Protein AF-A0A3M6T7M4-F1 (afdb_monomer_lite)

pLDDT: mean 85.92, std 9.35, range [51.44, 94.25]

Organism: Pocillopora damicornis (NCBI:txid46731)

Foldseek 3Di:
DEEEDAPPPCPVVCCVVPPVVCCVVPVCVVLVHAQEQPDQKPVSLFVNLLVVQVDPDPPGAREYEDEACQVVLVQQLVCCPPPDPTGDHLLNVVQQCVQDKDWDADDPRDIDTDRGSHHHYDYYHYCPCCVPPRVVSVVVVVSCSNVSDDYD

Secondary structure (DSSP, 8-state):
-EEE--TTSSHHHHHIIIIIHHIIIIIIHHHTS--EE---SHHHHHHHHHHHHTSS-TT---EEEESSHHHHHHHHHHHTT---TTSPPHHHHHHHHHT--EEEEETTTEEEEES----EEEEEE-HHHIIIIIHHHHHHT-SSHHHH--B-

Structure (mmCIF, N/CA/C/O backbone):
data_AF-A0A3M6T7M4-F1
#
_entry.id   AF-A0A3M6T7M4-F1
#
loop_
_atom_site.group_PDB
_atom_site.id
_atom_site.type_symbol
_atom_site.label_atom_id
_atom_site.label_alt_id
_atom_site.label_comp_id
_atom_site.label_asym_id
_atom_site.label_entity_id
_atom_site.label_seq_id
_atom_site.pdbx_PDB_ins_code
_atom_site.Cartn_x
_atom_site.Cartn_y
_atom_site.Cartn_z
_atom_site.occupancy
_atom_site.B_iso_or_equiv
_atom_site.auth_seq_id
_atom_site.auth_comp_id
_atom_site.auth_asym_id
_atom_site.auth_atom_id
_atom_site.pdbx_PDB_model_num
ATOM 1 N N . MET A 1 1 ? -1.029 -3.829 -5.817 1.00 84.50 1 MET A N 1
ATOM 2 C CA . MET A 1 1 ? -0.526 -3.822 -7.203 1.00 84.50 1 MET A CA 1
ATOM 3 C C . MET A 1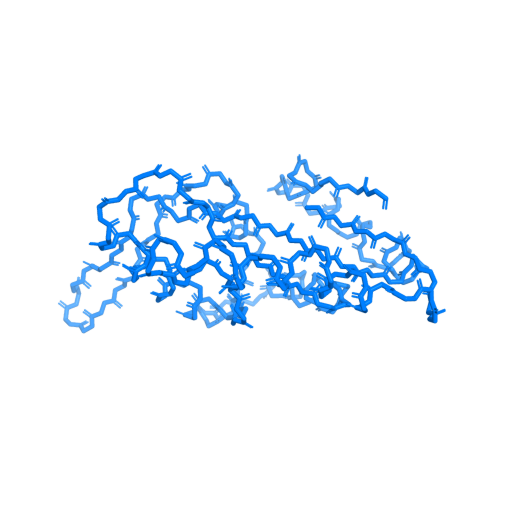 1 ? 0.782 -3.050 -7.260 1.00 84.50 1 MET A C 1
ATOM 5 O O . MET A 1 1 ? 0.854 -1.949 -6.722 1.00 84.50 1 MET A O 1
ATOM 9 N N . LEU A 1 2 ? 1.800 -3.628 -7.890 1.00 88.38 2 LEU A N 1
ATOM 10 C CA . LEU A 1 2 ? 3.108 -3.023 -8.100 1.00 88.38 2 LEU A CA 1
ATOM 11 C C . LEU A 1 2 ? 3.465 -3.112 -9.586 1.00 88.38 2 LEU A C 1
ATOM 13 O O . LEU A 1 2 ? 3.670 -4.209 -10.095 1.00 88.38 2 LEU A O 1
ATOM 17 N N . GLY A 1 3 ? 3.505 -1.968 -10.265 1.00 90.00 3 GLY A N 1
ATOM 18 C CA . GLY A 1 3 ? 3.874 -1.866 -11.675 1.00 90.00 3 GLY A CA 1
ATOM 19 C C . GLY A 1 3 ? 5.374 -1.653 -11.860 1.00 90.00 3 GLY A C 1
ATOM 20 O O . GLY A 1 3 ? 5.987 -0.820 -11.179 1.00 90.00 3 GLY A O 1
ATOM 21 N N . LEU A 1 4 ? 5.967 -2.386 -12.799 1.00 91.06 4 LEU A N 1
ATOM 22 C CA . LEU A 1 4 ? 7.385 -2.287 -13.133 1.00 91.06 4 LEU A CA 1
ATOM 23 C C . LEU A 1 4 ? 7.593 -1.617 -14.490 1.00 91.06 4 LEU A C 1
ATOM 25 O O . LEU A 1 4 ? 7.205 -2.148 -15.523 1.00 91.06 4 LEU A O 1
ATOM 29 N N . ALA A 1 5 ? 8.283 -0.475 -14.519 1.00 91.12 5 ALA A N 1
ATOM 30 C CA . ALA A 1 5 ? 8.744 0.092 -15.789 1.00 91.12 5 ALA A CA 1
ATOM 31 C C . ALA A 1 5 ? 10.016 0.943 -15.634 1.00 91.12 5 ALA A C 1
ATOM 33 O O . ALA A 1 5 ? 10.265 1.503 -14.557 1.00 91.12 5 ALA A O 1
ATOM 34 N N . PRO A 1 6 ? 10.837 1.074 -16.691 1.00 89.62 6 PRO A N 1
ATOM 35 C CA . PRO A 1 6 ? 12.035 1.910 -16.671 1.00 89.62 6 PRO A CA 1
ATOM 36 C C . PRO A 1 6 ? 11.762 3.372 -16.283 1.00 89.62 6 PRO A C 1
ATOM 38 O O . PRO A 1 6 ? 10.623 3.854 -16.290 1.00 89.62 6 PRO A O 1
ATOM 41 N N . SER A 1 7 ? 12.825 4.100 -15.941 1.00 88.56 7 SER A N 1
ATOM 42 C CA . SER A 1 7 ? 12.740 5.560 -15.823 1.00 88.56 7 SER A CA 1
ATOM 43 C C . SER A 1 7 ? 12.324 6.169 -17.167 1.00 88.56 7 SER A C 1
ATOM 45 O O . SER A 1 7 ? 12.702 5.657 -18.218 1.00 88.56 7 SER A O 1
ATOM 47 N N . GLY A 1 8 ? 11.509 7.223 -17.138 1.00 88.81 8 GLY A N 1
ATOM 48 C CA . GLY A 1 8 ? 10.985 7.869 -18.347 1.00 88.81 8 GLY A CA 1
ATOM 49 C C . GLY A 1 8 ? 9.814 7.150 -19.031 1.00 88.81 8 GLY A C 1
ATOM 50 O O . GLY A 1 8 ? 9.197 7.730 -19.913 1.00 88.81 8 GLY A O 1
ATOM 51 N N . ALA A 1 9 ? 9.421 5.948 -18.592 1.00 90.81 9 ALA A N 1
ATOM 52 C CA . ALA A 1 9 ? 8.311 5.191 -19.192 1.00 90.81 9 ALA A CA 1
ATOM 53 C C . ALA A 1 9 ? 6.899 5.731 -18.857 1.00 90.81 9 ALA A C 1
ATOM 55 O O . ALA A 1 9 ? 5.906 5.060 -19.113 1.00 90.81 9 ALA A O 1
ATOM 56 N N . GLY A 1 10 ? 6.786 6.907 -18.229 1.00 90.75 10 GLY A N 1
ATOM 57 C CA . GLY A 1 10 ? 5.489 7.525 -17.925 1.00 90.75 10 GLY A CA 1
ATOM 58 C C . GLY A 1 10 ? 4.703 6.900 -16.763 1.00 90.75 10 GLY A C 1
ATOM 59 O O . GLY A 1 10 ? 3.511 7.160 -16.652 1.00 90.75 10 GLY A O 1
ATOM 60 N N . LYS A 1 11 ? 5.342 6.128 -15.868 1.00 89.00 11 LYS A N 1
ATOM 61 C CA . LYS A 1 11 ? 4.678 5.470 -14.719 1.00 89.00 11 LYS A CA 1
ATOM 62 C C . LYS A 1 11 ? 3.897 6.434 -13.820 1.00 89.00 11 LYS A C 1
ATOM 64 O O . LYS A 1 11 ? 2.732 6.185 -13.532 1.00 89.00 11 LYS A O 1
ATOM 69 N N . THR A 1 12 ? 4.522 7.533 -13.392 1.00 87.62 12 THR A N 1
ATOM 70 C CA . THR A 1 12 ? 3.888 8.528 -12.513 1.00 87.62 12 THR A CA 1
ATOM 71 C C . THR A 1 12 ? 2.696 9.206 -13.201 1.00 87.62 12 THR A C 1
ATOM 73 O O . THR A 1 12 ? 1.604 9.175 -12.632 1.00 87.62 12 THR A O 1
ATOM 76 N N . PRO A 1 13 ? 2.823 9.726 -14.446 1.00 90.94 13 PRO A N 1
ATOM 77 C CA . PRO A 1 13 ? 1.665 10.175 -15.222 1.00 90.94 13 PRO A CA 1
ATOM 78 C C . PRO A 1 13 ? 0.564 9.118 -15.362 1.00 90.94 13 PRO A C 1
ATOM 80 O O . PRO A 1 13 ? -0.605 9.436 -15.168 1.00 90.94 13 PRO A O 1
ATOM 83 N N . ALA A 1 14 ? 0.918 7.863 -15.653 1.00 89.00 14 ALA A N 1
ATOM 84 C CA . ALA A 1 14 ? -0.047 6.779 -15.813 1.00 89.00 14 ALA A CA 1
ATOM 85 C C . ALA A 1 14 ? -0.785 6.457 -14.503 1.00 89.00 14 ALA A C 1
ATOM 87 O O . ALA A 1 14 ? -1.999 6.283 -14.519 1.00 89.00 14 ALA A O 1
ATOM 88 N N . CYS A 1 15 ? -0.087 6.440 -13.362 1.00 87.94 15 CYS A N 1
ATOM 89 C CA . CYS A 1 15 ? -0.696 6.278 -12.040 1.00 87.94 15 CYS A CA 1
ATOM 90 C C . CYS A 1 15 ? -1.653 7.436 -11.723 1.00 87.94 15 CYS A C 1
ATOM 92 O O . CYS A 1 15 ? -2.766 7.219 -11.241 1.00 87.94 15 CYS A O 1
ATOM 94 N N . ASN A 1 16 ? -1.261 8.666 -12.062 1.00 89.19 16 ASN A N 1
ATOM 95 C CA . ASN A 1 16 ? -2.107 9.832 -11.848 1.00 89.19 16 ASN A CA 1
ATOM 96 C C . ASN A 1 16 ? -3.369 9.800 -12.716 1.00 89.19 16 ASN A C 1
ATOM 98 O O . ASN A 1 16 ? -4.461 10.013 -12.206 1.00 89.19 16 ASN A O 1
ATOM 102 N N . ILE A 1 17 ? -3.242 9.497 -14.006 1.00 90.94 17 ILE A N 1
ATOM 103 C CA . ILE A 1 17 ? -4.375 9.479 -14.942 1.00 90.94 17 ILE A CA 1
ATOM 104 C C . ILE A 1 17 ? -5.272 8.253 -14.716 1.00 90.94 17 ILE A C 1
ATOM 106 O O . ILE A 1 17 ? -6.490 8.358 -14.814 1.00 90.94 17 ILE A O 1
ATOM 110 N N . GLY A 1 18 ? -4.684 7.092 -14.421 1.00 87.12 18 GLY A N 1
ATOM 111 C CA . GLY A 1 18 ? -5.397 5.817 -14.332 1.00 87.12 18 GLY A CA 1
ATOM 112 C C . GLY A 1 18 ? -5.887 5.442 -12.934 1.00 87.12 18 GLY A C 1
ATOM 113 O O . GLY A 1 18 ? -6.785 4.613 -12.819 1.00 87.12 18 GLY A O 1
ATOM 114 N N . CYS A 1 19 ? -5.318 6.023 -11.873 1.00 88.06 19 CYS A N 1
ATOM 115 C CA . CYS A 1 19 ? -5.659 5.681 -10.491 1.00 88.06 19 CYS A CA 1
ATOM 116 C C . CYS A 1 19 ? -6.036 6.915 -9.663 1.00 88.06 19 CYS A C 1
ATOM 118 O O . CYS A 1 19 ? -7.200 7.064 -9.303 1.00 88.06 19 CYS A O 1
ATOM 120 N N . VAL A 1 20 ? -5.094 7.826 -9.399 1.00 91.00 20 VAL A N 1
ATOM 121 C CA . VAL A 1 20 ? -5.313 8.967 -8.483 1.00 91.00 20 VAL A CA 1
ATOM 122 C C . VAL A 1 20 ? -6.434 9.886 -8.973 1.00 91.00 20 VAL A C 1
ATOM 124 O O . VAL A 1 20 ? -7.360 10.191 -8.226 1.00 91.00 20 VAL A O 1
ATOM 127 N N . GLY A 1 21 ? -6.382 10.296 -10.240 1.00 92.12 21 GLY A N 1
ATOM 128 C CA . GLY A 1 21 ? -7.351 11.193 -10.858 1.00 92.12 21 GLY A CA 1
ATOM 129 C C . GLY A 1 21 ? -8.776 10.643 -10.787 1.00 92.12 21 GLY A C 1
ATOM 130 O O . GLY A 1 21 ? -9.636 11.327 -10.236 1.00 92.12 21 GLY A O 1
ATOM 131 N N . PRO A 1 22 ? -9.051 9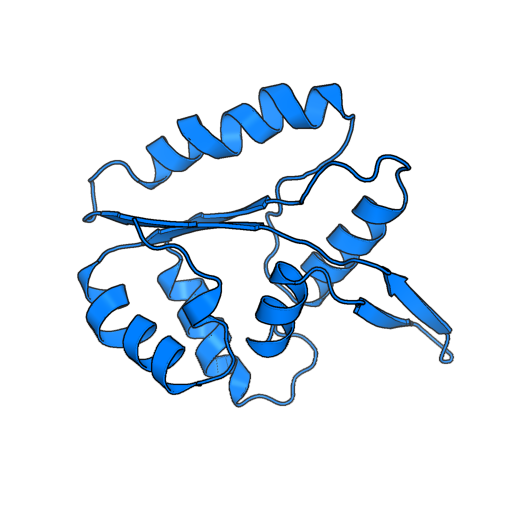.420 -11.277 1.00 91.50 22 PRO A N 1
ATOM 132 C CA . PRO A 1 22 ? -10.371 8.801 -11.169 1.00 91.50 22 PRO A CA 1
ATOM 133 C C . PRO A 1 22 ? -10.847 8.600 -9.725 1.00 91.50 22 PRO A C 1
ATOM 135 O O . PRO A 1 22 ? -12.026 8.816 -9.446 1.00 91.50 22 PRO A O 1
ATOM 138 N N . LEU A 1 23 ? -9.955 8.230 -8.795 1.00 90.62 23 LEU A N 1
ATOM 139 C CA . LEU A 1 23 ? -10.315 8.100 -7.381 1.00 90.62 23 LEU A CA 1
ATOM 140 C C . LEU A 1 23 ? -10.825 9.435 -6.828 1.00 90.62 23 LEU A C 1
ATOM 142 O O . LEU A 1 23 ? -11.955 9.490 -6.356 1.00 90.62 23 LEU A O 1
ATOM 146 N N . ILE A 1 24 ? -10.054 10.514 -6.967 1.00 91.31 24 ILE A N 1
ATOM 147 C CA . ILE A 1 24 ? -10.421 11.832 -6.429 1.00 91.31 24 ILE A CA 1
ATOM 148 C C . ILE A 1 24 ? -11.625 12.415 -7.181 1.00 91.31 24 ILE A C 1
ATOM 150 O O . ILE A 1 24 ? -12.651 12.743 -6.593 1.00 91.31 24 ILE A O 1
ATOM 154 N N . SER A 1 25 ? -11.512 12.542 -8.505 1.00 92.31 25 SER A N 1
ATOM 155 C CA . SER A 1 25 ? -12.474 13.294 -9.325 1.00 92.31 25 SER A CA 1
ATOM 156 C C . SER A 1 25 ? -13.812 12.589 -9.534 1.00 92.31 25 SER A C 1
ATOM 158 O O . SER A 1 25 ? -14.763 13.219 -9.994 1.00 92.31 25 SER A O 1
ATOM 160 N N . HIS A 1 26 ? -13.902 11.292 -9.238 1.00 88.38 26 HIS A N 1
ATOM 161 C CA . HIS A 1 26 ? -15.110 10.518 -9.493 1.00 88.38 26 HIS A CA 1
ATOM 162 C C . HIS A 1 26 ? -15.598 9.764 -8.265 1.00 88.38 26 HIS A C 1
ATOM 164 O O . HIS A 1 26 ? -16.778 9.855 -7.929 1.00 88.38 26 HIS A O 1
ATOM 170 N N . LEU A 1 27 ? -14.719 9.007 -7.605 1.00 87.94 27 LEU A N 1
ATOM 171 C CA . LEU A 1 27 ? -15.132 8.136 -6.511 1.00 87.94 27 LEU A CA 1
ATOM 172 C C . LEU A 1 27 ? -15.315 8.923 -5.208 1.00 87.94 27 LEU A C 1
ATOM 174 O O . LEU A 1 27 ? -16.399 8.877 -4.632 1.00 87.94 27 LEU A O 1
ATOM 178 N N . GLU A 1 28 ? -14.307 9.687 -4.782 1.00 90.31 28 GLU A N 1
ATOM 179 C CA . GLU A 1 28 ? -14.339 10.444 -3.523 1.00 90.31 28 GLU A CA 1
ATOM 180 C C . GLU A 1 28 ? -15.460 11.487 -3.499 1.00 90.31 28 GLU A C 1
ATOM 182 O O . GLU A 1 28 ? -16.159 11.595 -2.495 1.00 90.31 28 GLU A O 1
ATOM 187 N N . LEU A 1 29 ? -15.703 12.187 -4.617 1.00 87.00 29 LEU A N 1
ATOM 188 C CA . LEU A 1 29 ? -16.818 13.137 -4.738 1.00 87.00 29 LEU A CA 1
ATOM 189 C C . LEU A 1 29 ? -18.193 12.476 -4.573 1.00 87.00 29 LEU A C 1
ATOM 191 O O . LEU A 1 29 ? -19.117 13.101 -4.064 1.00 87.00 29 LEU A O 1
ATOM 195 N N . ARG A 1 30 ? -18.356 11.226 -5.020 1.00 87.94 30 ARG A N 1
ATOM 196 C CA . ARG A 1 30 ? -19.640 10.509 -4.939 1.00 87.94 30 ARG A CA 1
ATOM 197 C C . ARG A 1 30 ? -19.910 9.939 -3.562 1.00 87.94 30 ARG A C 1
ATOM 199 O O . ARG A 1 30 ? -21.066 9.871 -3.158 1.00 87.94 30 ARG A O 1
ATOM 206 N N . ILE A 1 31 ? -18.861 9.489 -2.882 1.00 85.38 31 ILE A N 1
ATOM 207 C CA . ILE A 1 31 ? -18.983 8.913 -1.543 1.00 85.38 31 ILE A CA 1
ATOM 208 C C . ILE A 1 31 ? -18.747 9.941 -0.427 1.00 85.38 31 ILE A C 1
ATOM 210 O O . ILE A 1 31 ? -18.765 9.561 0.743 1.00 85.38 31 ILE A O 1
ATOM 214 N N . ASP A 1 32 ? -18.504 11.204 -0.799 1.00 86.25 32 ASP A N 1
ATOM 215 C CA . ASP A 1 32 ? -18.187 12.339 0.078 1.00 86.25 32 ASP A CA 1
ATOM 216 C C . ASP A 1 32 ? -17.127 11.993 1.135 1.00 86.25 32 ASP A C 1
ATOM 218 O O . ASP A 1 32 ? -17.300 12.161 2.346 1.00 86.25 32 ASP A O 1
ATOM 222 N N . ARG A 1 33 ? -16.037 11.366 0.677 1.00 84.25 33 ARG A N 1
ATOM 223 C CA . ARG A 1 33 ? -15.040 10.768 1.569 1.00 84.25 33 ARG A CA 1
ATOM 224 C C . ARG A 1 33 ? -13.722 10.502 0.867 1.00 84.25 33 ARG A C 1
ATOM 226 O O . ARG A 1 33 ? -13.698 9.988 -0.246 1.00 84.25 33 ARG A O 1
ATOM 233 N N . SER A 1 34 ? -12.629 10.752 1.587 1.00 88.38 34 SER A N 1
ATOM 234 C CA . SER A 1 34 ? -11.284 10.417 1.126 1.00 88.38 34 SER A CA 1
ATOM 235 C C . SER A 1 34 ? -11.008 8.913 1.249 1.00 88.38 34 SER A C 1
ATOM 237 O O . SER A 1 34 ? -11.222 8.299 2.300 1.00 88.38 34 SER A O 1
ATOM 239 N N . ILE A 1 35 ? -10.588 8.318 0.138 1.00 89.94 35 ILE A N 1
ATOM 240 C CA . ILE A 1 35 ? -10.167 6.922 -0.027 1.00 89.94 35 ILE A CA 1
ATOM 241 C C . ILE A 1 35 ? -8.673 6.886 -0.332 1.00 89.94 35 ILE A C 1
ATOM 243 O O . ILE A 1 35 ? -7.987 5.943 0.065 1.00 89.94 35 ILE A O 1
ATOM 247 N N . LEU A 1 36 ? -8.178 7.879 -1.069 1.00 91.06 36 LEU A N 1
ATOM 248 C CA . LEU A 1 36 ? -6.774 8.003 -1.387 1.00 91.06 36 LEU A CA 1
ATOM 249 C C . LEU A 1 36 ? -5.990 8.325 -0.118 1.00 91.06 36 LEU A C 1
ATOM 251 O O . LEU A 1 36 ? -6.276 9.282 0.593 1.00 91.06 36 LEU A O 1
ATOM 255 N N . VAL A 1 37 ? -4.962 7.528 0.130 1.00 90.56 37 VAL A N 1
ATOM 256 C CA . VAL A 1 37 ? -4.058 7.716 1.255 1.00 90.56 37 VAL A CA 1
ATOM 257 C C . VAL A 1 37 ? -2.760 8.327 0.739 1.00 90.56 37 VAL A C 1
ATOM 259 O O . VAL A 1 37 ? -2.092 7.734 -0.109 1.00 90.56 37 VAL A O 1
ATOM 262 N N . ASP A 1 38 ? -2.398 9.494 1.263 1.00 83.75 38 ASP A N 1
ATOM 263 C CA . ASP A 1 38 ? -1.181 10.244 0.926 1.00 83.75 38 ASP A CA 1
ATOM 264 C C . ASP A 1 38 ? -0.064 10.088 1.977 1.00 83.75 38 ASP A C 1
ATOM 266 O O . ASP A 1 38 ? 1.121 10.233 1.673 1.00 83.75 38 ASP A O 1
ATOM 270 N N . GLU A 1 39 ? -0.428 9.732 3.209 1.00 85.50 39 GLU A N 1
ATOM 271 C CA . GLU A 1 39 ? 0.487 9.595 4.337 1.00 85.50 39 GLU A CA 1
ATOM 272 C C . GLU A 1 39 ? 0.838 8.127 4.642 1.00 85.50 39 GLU A C 1
ATOM 274 O O . GLU A 1 39 ? -0.027 7.267 4.807 1.00 85.50 39 GLU A O 1
ATOM 279 N N . THR A 1 40 ? 2.135 7.839 4.787 1.00 86.94 40 THR A N 1
ATOM 280 C CA . THR A 1 40 ? 2.662 6.465 4.937 1.00 86.94 40 THR A CA 1
ATOM 281 C C . THR A 1 40 ? 3.146 6.120 6.346 1.00 86.94 40 THR A C 1
ATOM 283 O O . THR A 1 40 ? 3.544 4.981 6.608 1.00 86.94 40 THR A O 1
ATOM 286 N N . SER A 1 41 ? 3.133 7.071 7.281 1.00 87.44 41 SER A N 1
ATOM 287 C CA . SER A 1 41 ? 3.453 6.810 8.683 1.00 87.44 41 SER A CA 1
ATOM 288 C C . SER A 1 41 ? 2.386 5.953 9.365 1.00 87.44 41 SER A C 1
ATOM 290 O O . SER A 1 41 ? 1.201 5.987 9.035 1.00 87.44 41 SER A O 1
ATOM 292 N N . SER A 1 42 ? 2.804 5.219 10.399 1.00 88.12 42 SER A N 1
ATOM 293 C CA . SER A 1 42 ? 1.905 4.399 11.222 1.00 88.12 42 SER A CA 1
ATOM 294 C C . SER A 1 42 ? 0.744 5.228 11.798 1.00 88.12 42 SER A C 1
ATOM 296 O O . SER A 1 42 ? -0.416 4.831 11.711 1.00 88.12 42 SER A O 1
ATOM 298 N N . ASN A 1 43 ? 1.036 6.427 12.317 1.00 88.50 43 ASN A N 1
ATOM 299 C CA . ASN A 1 43 ? 0.020 7.319 12.881 1.00 88.50 43 ASN A CA 1
ATOM 300 C C . ASN A 1 43 ? -0.918 7.901 11.819 1.00 88.50 43 ASN A C 1
ATOM 302 O O . ASN A 1 43 ? -2.119 7.996 12.072 1.00 88.50 43 ASN A O 1
ATOM 306 N N . GLY A 1 44 ? -0.392 8.292 10.655 1.00 89.62 44 GLY A N 1
ATOM 307 C CA . GLY A 1 44 ? -1.215 8.804 9.563 1.00 89.62 44 GLY A CA 1
ATOM 308 C C . GLY A 1 44 ? -2.195 7.753 9.054 1.00 89.62 44 GLY A C 1
ATOM 309 O O . GLY A 1 44 ? -3.398 8.000 9.037 1.00 89.62 44 GLY A O 1
ATOM 310 N N . LEU A 1 45 ? -1.708 6.538 8.785 1.00 90.81 45 LEU A N 1
ATOM 311 C CA . LEU A 1 45 ? -2.537 5.405 8.368 1.00 90.81 45 LEU A CA 1
ATOM 312 C C . LEU A 1 45 ? -3.584 5.013 9.417 1.00 90.81 45 LEU A C 1
ATOM 314 O O . LEU A 1 45 ? -4.736 4.731 9.076 1.00 90.81 45 LEU A O 1
ATOM 318 N N . PHE A 1 46 ? -3.219 5.033 10.701 1.00 90.94 46 PHE A N 1
ATOM 319 C CA . PHE A 1 46 ? -4.165 4.784 11.786 1.00 90.94 46 PHE A CA 1
ATOM 320 C C . PHE A 1 46 ? -5.271 5.846 11.832 1.00 90.94 46 PHE A C 1
ATOM 322 O O . PHE A 1 46 ? -6.453 5.510 11.909 1.00 90.94 46 PHE A O 1
ATOM 329 N N . ASN A 1 47 ? -4.907 7.130 11.762 1.00 89.50 47 ASN A N 1
ATOM 330 C CA . ASN A 1 47 ? -5.874 8.227 11.773 1.00 89.50 47 ASN A CA 1
ATOM 331 C C . ASN A 1 47 ? -6.785 8.187 10.542 1.00 89.50 47 ASN A C 1
ATOM 333 O O . ASN A 1 47 ? -7.995 8.365 10.689 1.00 89.50 47 ASN A O 1
ATOM 337 N N . HIS A 1 48 ? -6.226 7.893 9.364 1.00 90.25 48 HIS A N 1
ATOM 338 C CA . HIS A 1 48 ? -7.001 7.681 8.147 1.00 90.25 48 HIS A CA 1
ATOM 339 C C . HIS A 1 48 ? -8.018 6.561 8.362 1.00 90.25 48 HIS A C 1
ATOM 341 O O . HIS A 1 48 ? -9.211 6.779 8.188 1.00 90.25 48 HIS A O 1
ATOM 347 N N . SER A 1 49 ? -7.579 5.398 8.852 1.00 89.25 49 SER A N 1
ATOM 348 C CA . SER A 1 49 ? -8.459 4.253 9.125 1.00 89.25 49 SER A CA 1
ATOM 349 C C . SER A 1 49 ? -9.601 4.611 10.086 1.00 89.25 49 SER A C 1
ATOM 351 O O . SER A 1 49 ? -10.757 4.272 9.833 1.00 89.25 49 SER A O 1
ATOM 353 N N . VAL A 1 50 ? -9.305 5.330 11.176 1.00 88.31 50 VAL A N 1
ATOM 354 C CA . VAL A 1 50 ? -10.309 5.775 12.160 1.00 88.31 50 VAL A CA 1
ATOM 355 C C . VAL A 1 50 ? -11.328 6.730 11.542 1.00 88.31 50 VAL A C 1
ATOM 357 O O . VAL A 1 50 ? -12.518 6.615 11.827 1.00 88.31 50 VAL A O 1
ATOM 360 N N . ASN A 1 51 ? -10.884 7.685 10.726 1.00 85.69 51 ASN A N 1
ATOM 361 C CA . ASN A 1 51 ? -11.782 8.626 10.057 1.00 85.69 51 ASN A CA 1
ATOM 362 C C . ASN A 1 51 ? -12.631 7.928 8.997 1.00 85.69 51 ASN A C 1
ATOM 364 O O . ASN A 1 51 ? -13.823 8.196 8.893 1.00 85.69 51 ASN A O 1
ATOM 368 N N . PHE A 1 52 ? -12.025 6.978 8.291 1.00 83.00 52 PHE A N 1
ATOM 369 C CA . PHE A 1 52 ? -12.675 6.147 7.300 1.00 83.00 52 PHE A CA 1
ATOM 370 C C . PHE A 1 52 ? -13.818 5.343 7.960 1.00 83.00 52 PHE A C 1
ATOM 372 O O . PHE A 1 52 ? -14.978 5.520 7.604 1.00 83.00 52 PHE A O 1
ATOM 379 N N . GLN A 1 53 ? -13.563 4.560 9.015 1.00 76.69 53 GLN A N 1
ATOM 380 C CA . GLN A 1 53 ? -14.602 3.708 9.623 1.00 76.69 53 GLN A CA 1
ATOM 381 C C . GLN A 1 53 ? -15.801 4.472 10.229 1.00 76.69 53 GLN A C 1
ATOM 383 O O . GLN A 1 53 ? -16.891 3.913 10.327 1.00 76.69 53 GLN A O 1
ATOM 388 N N . LYS A 1 54 ? -15.644 5.740 10.632 1.00 68.75 54 LYS A N 1
ATOM 389 C CA . LYS A 1 54 ? -16.742 6.535 11.221 1.00 68.75 54 LYS A CA 1
ATOM 390 C C . LYS A 1 54 ? -17.911 6.789 10.265 1.00 68.75 54 LYS A C 1
ATOM 392 O O . LYS A 1 54 ? -18.993 7.126 10.735 1.00 68.75 54 LYS A O 1
ATOM 397 N N . SER A 1 55 ? -17.705 6.644 8.958 1.00 59.50 55 SER A N 1
ATOM 398 C CA . SER A 1 55 ? -18.743 6.835 7.949 1.00 59.50 55 SER A CA 1
ATOM 399 C C . SER A 1 55 ? -19.347 5.479 7.554 1.00 59.50 55 SER A C 1
ATOM 401 O O . SER A 1 55 ? -18.650 4.578 7.074 1.00 59.50 55 SER A O 1
ATOM 403 N N . ALA A 1 56 ? -20.644 5.317 7.831 1.00 53.16 56 ALA A N 1
ATOM 404 C CA . ALA A 1 56 ? -21.412 4.094 7.627 1.00 53.16 56 ALA A CA 1
ATOM 405 C C . ALA A 1 56 ? -21.628 3.803 6.130 1.00 53.16 56 ALA A C 1
ATOM 407 O O . ALA A 1 56 ? -22.665 4.130 5.570 1.00 53.16 56 ALA A O 1
ATOM 408 N N . ALA A 1 57 ? -20.640 3.178 5.491 1.00 51.53 57 ALA A N 1
ATOM 409 C CA . ALA A 1 57 ? -20.789 2.413 4.253 1.00 51.53 57 ALA A CA 1
ATOM 410 C C . ALA A 1 57 ? -19.577 1.478 4.119 1.00 51.53 57 ALA A C 1
ATOM 412 O O . ALA A 1 57 ? -18.446 1.916 3.905 1.00 51.53 57 ALA A O 1
ATOM 413 N N . GLY A 1 58 ? -19.808 0.183 4.328 1.00 55.69 58 GLY A N 1
ATOM 414 C CA . GLY A 1 58 ? -18.787 -0.863 4.437 1.00 55.69 58 GLY A CA 1
ATOM 415 C C . GLY A 1 58 ? -18.233 -1.386 3.109 1.00 55.69 58 GLY A C 1
ATOM 416 O O . GLY A 1 58 ? -17.827 -2.541 3.061 1.00 55.69 58 GLY A O 1
ATOM 417 N N . GLU A 1 59 ? -18.221 -0.586 2.040 1.00 69.31 59 GLU A N 1
ATOM 418 C CA . GLU A 1 59 ? -17.950 -1.100 0.682 1.00 69.31 59 GLU A CA 1
ATOM 419 C C . GLU A 1 59 ? -16.683 -0.545 0.021 1.00 69.31 59 GLU A C 1
ATOM 421 O O . GLU A 1 59 ? -16.208 -1.103 -0.963 1.00 69.31 59 GLU A O 1
ATOM 426 N N . CYS A 1 60 ? -16.094 0.527 0.556 1.00 76.69 60 CYS A N 1
ATOM 427 C CA . CYS A 1 60 ? -14.897 1.131 -0.031 1.00 76.69 60 CYS A CA 1
ATOM 428 C C . CYS A 1 60 ? -13.632 0.701 0.716 1.00 76.69 60 CYS A C 1
ATOM 430 O O . CYS A 1 60 ? -13.620 0.628 1.943 1.00 76.69 60 CYS A O 1
ATOM 432 N N . VAL A 1 61 ? -12.549 0.457 -0.023 1.00 86.94 61 VAL A N 1
ATOM 433 C CA . VAL A 1 61 ? -11.225 0.144 0.532 1.0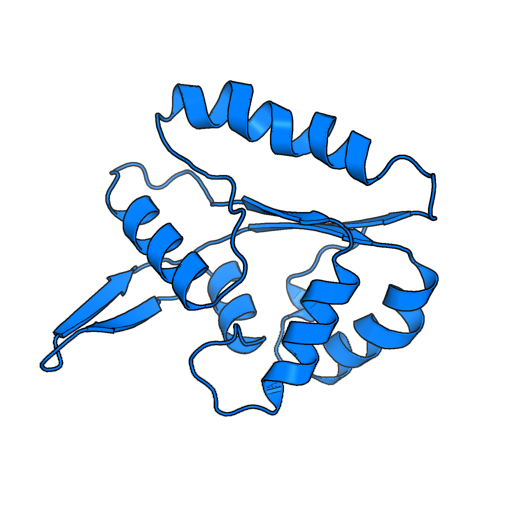0 86.94 61 VAL A CA 1
ATOM 434 C C . VAL A 1 61 ? -10.288 1.315 0.221 1.00 86.94 61 VAL A C 1
ATOM 436 O O . VAL A 1 61 ? -10.121 1.618 -0.960 1.00 86.94 61 VAL A O 1
ATOM 439 N N . PRO A 1 62 ? -9.675 1.967 1.230 1.00 90.69 62 PRO A N 1
ATOM 440 C CA . PRO A 1 62 ? -8.654 2.987 1.034 1.00 90.69 62 PRO A CA 1
ATOM 441 C C . PRO A 1 62 ? -7.540 2.497 0.117 1.00 90.69 62 PRO A C 1
ATOM 443 O O . PRO A 1 62 ? -7.117 1.340 0.215 1.00 90.69 62 PRO A O 1
ATOM 446 N N . VAL A 1 63 ? -7.046 3.379 -0.744 1.00 92.00 63 VAL A N 1
ATOM 447 C CA . VAL A 1 63 ? -5.985 3.069 -1.699 1.00 92.00 63 VAL A CA 1
ATOM 448 C C . VAL A 1 63 ? -4.775 3.930 -1.390 1.00 92.00 63 VAL A C 1
ATOM 450 O O . VAL A 1 63 ? -4.808 5.151 -1.509 1.00 92.00 63 VAL A O 1
ATOM 453 N N . LEU A 1 64 ? -3.685 3.274 -1.015 1.00 92.00 64 LEU A N 1
ATOM 454 C CA . LEU A 1 64 ? -2.382 3.889 -0.849 1.00 92.00 64 LEU A CA 1
ATOM 455 C C . LEU A 1 64 ? -1.654 3.913 -2.193 1.00 92.00 64 LEU A C 1
ATOM 457 O O . LEU A 1 64 ? -1.164 2.879 -2.658 1.00 92.00 64 LEU A O 1
ATOM 461 N N . CYS A 1 65 ? -1.589 5.094 -2.805 1.00 90.06 65 CYS A N 1
ATOM 462 C CA . CYS A 1 65 ? -0.887 5.317 -4.065 1.00 90.06 65 CYS A CA 1
ATOM 463 C C . CYS A 1 65 ? 0.507 5.881 -3.794 1.00 90.06 65 CYS A C 1
ATOM 465 O O . CYS A 1 65 ? 0.641 7.010 -3.333 1.00 90.06 65 CYS A O 1
ATOM 467 N N . ILE A 1 66 ? 1.553 5.108 -4.090 1.00 88.06 66 ILE A N 1
ATOM 468 C CA . ILE A 1 66 ? 2.941 5.523 -3.846 1.00 88.06 66 ILE A CA 1
ATOM 469 C C . ILE A 1 66 ? 3.706 5.566 -5.160 1.00 88.06 66 ILE A C 1
ATOM 471 O O . ILE A 1 66 ? 3.790 4.555 -5.866 1.00 88.06 66 ILE A O 1
ATOM 475 N N . ASP A 1 67 ? 4.331 6.705 -5.442 1.00 83.25 67 ASP A N 1
ATOM 476 C CA . ASP A 1 67 ? 5.334 6.794 -6.497 1.00 83.25 67 ASP A CA 1
ATOM 477 C C . ASP A 1 67 ? 6.699 6.275 -6.017 1.00 83.25 67 ASP A C 1
ATOM 479 O O . ASP A 1 67 ? 7.082 6.464 -4.862 1.00 83.25 67 ASP A O 1
ATOM 483 N N . GLU A 1 68 ? 7.422 5.591 -6.902 1.00 82.94 68 GLU A N 1
ATOM 484 C CA . GLU A 1 68 ? 8.699 4.919 -6.615 1.00 82.94 68 GLU A CA 1
ATOM 485 C C . GLU A 1 68 ? 8.668 4.049 -5.335 1.00 82.94 68 GLU A C 1
ATOM 487 O O . GLU A 1 68 ? 9.417 4.234 -4.365 1.00 82.94 68 GLU A O 1
ATOM 492 N N . GLY A 1 69 ? 7.810 3.022 -5.362 1.00 87.75 69 GLY A N 1
ATOM 493 C CA . GLY A 1 69 ? 7.526 2.124 -4.237 1.00 87.75 69 GLY A CA 1
ATOM 494 C C . GLY A 1 69 ? 8.732 1.422 -3.614 1.00 87.75 69 GLY A C 1
ATOM 495 O O . GLY A 1 69 ? 8.659 1.001 -2.457 1.00 87.75 69 GLY A O 1
ATOM 496 N N . TYR A 1 70 ? 9.870 1.321 -4.314 1.00 88.38 70 TYR A N 1
ATOM 497 C CA . TYR A 1 70 ? 11.082 0.732 -3.737 1.00 88.38 70 TYR A CA 1
ATOM 498 C C . TYR A 1 70 ? 11.560 1.488 -2.489 1.00 88.38 70 TYR A C 1
ATOM 500 O O . TYR A 1 70 ? 12.061 0.856 -1.561 1.00 88.38 70 TYR A O 1
ATOM 508 N N . THR A 1 71 ? 11.387 2.815 -2.430 1.00 87.81 71 THR A N 1
ATOM 509 C CA . THR A 1 71 ? 11.815 3.622 -1.275 1.00 87.81 71 THR A CA 1
ATOM 510 C C . THR A 1 71 ? 10.962 3.300 -0.053 1.00 87.81 71 THR A C 1
ATOM 512 O O . THR A 1 71 ? 11.483 3.111 1.048 1.00 87.81 71 THR A O 1
ATOM 515 N N . PHE A 1 72 ? 9.649 3.187 -0.253 1.00 88.94 72 PHE A N 1
ATOM 516 C CA . PHE A 1 72 ? 8.712 2.803 0.796 1.00 88.94 72 PHE A CA 1
ATOM 517 C C . PHE A 1 72 ? 8.986 1.383 1.304 1.00 88.94 72 PHE A C 1
ATOM 519 O O . PHE A 1 72 ? 9.154 1.176 2.506 1.00 88.94 72 PHE A O 1
ATOM 526 N N . LEU A 1 73 ? 9.137 0.418 0.395 1.00 89.75 73 LEU A N 1
ATOM 527 C CA . LEU A 1 73 ? 9.458 -0.963 0.755 1.00 89.75 73 LEU A CA 1
ATOM 528 C C . LEU A 1 73 ? 10.823 -1.074 1.447 1.00 89.75 73 LEU A C 1
ATOM 530 O O . LEU A 1 73 ? 10.951 -1.800 2.428 1.00 89.75 73 LEU A O 1
ATOM 534 N N . SER A 1 74 ? 11.829 -0.311 1.012 1.00 88.56 74 SER A N 1
ATOM 535 C CA . SER A 1 74 ? 13.133 -0.267 1.681 1.00 88.56 74 SER A CA 1
ATOM 536 C C . SER A 1 74 ? 13.020 0.227 3.125 1.00 88.56 74 SER A C 1
ATOM 538 O O . SER A 1 74 ? 13.669 -0.336 4.008 1.00 88.56 74 SER A O 1
ATOM 540 N N . LYS A 1 75 ? 12.189 1.248 3.382 1.00 87.44 75 LYS A N 1
ATOM 541 C CA . LYS A 1 75 ? 11.902 1.730 4.743 1.00 87.44 75 LYS A CA 1
ATOM 542 C C . LYS A 1 75 ? 11.163 0.674 5.563 1.00 87.44 75 LYS A C 1
ATOM 544 O O . LYS A 1 75 ? 11.528 0.435 6.708 1.00 87.44 75 LYS A O 1
ATOM 549 N N . LEU A 1 76 ? 10.169 -0.008 4.995 1.00 87.31 76 LEU A N 1
ATOM 550 C CA . LEU A 1 76 ? 9.462 -1.095 5.685 1.00 87.31 76 LEU A CA 1
ATOM 551 C C . LEU A 1 76 ? 10.406 -2.237 6.086 1.00 87.31 76 LEU A C 1
ATOM 553 O O . LEU A 1 76 ? 10.327 -2.749 7.206 1.00 87.31 76 LEU A O 1
ATOM 557 N N . ILE A 1 77 ? 11.332 -2.599 5.195 1.00 86.81 77 ILE A N 1
ATOM 558 C CA . ILE A 1 77 ? 12.352 -3.616 5.460 1.00 86.81 77 ILE A CA 1
ATOM 559 C C . ILE A 1 77 ? 13.296 -3.158 6.573 1.00 86.81 77 ILE A C 1
ATOM 561 O O . ILE A 1 77 ? 13.562 -3.935 7.488 1.00 86.81 77 ILE A O 1
ATOM 565 N N . SER A 1 78 ? 13.791 -1.917 6.549 1.00 80.69 78 SER A N 1
ATOM 566 C CA . SER A 1 78 ? 14.713 -1.428 7.587 1.00 80.69 78 SER A CA 1
ATOM 567 C C . SER A 1 78 ? 14.038 -1.277 8.952 1.00 80.69 78 SER A C 1
ATOM 569 O O . SER A 1 78 ? 14.643 -1.591 9.976 1.00 80.69 78 SER A O 1
ATOM 571 N N . THR A 1 79 ? 12.766 -0.876 8.968 1.00 69.75 79 THR A N 1
ATOM 572 C CA . THR A 1 79 ? 11.980 -0.683 10.194 1.00 69.75 79 THR A CA 1
ATOM 573 C C . THR A 1 79 ? 11.662 -2.000 10.899 1.00 69.75 79 THR A C 1
ATOM 575 O O . THR A 1 79 ? 11.483 -2.005 12.110 1.00 69.75 79 THR A O 1
ATOM 578 N N . SER A 1 80 ? 11.682 -3.142 10.200 1.00 59.16 80 SER A N 1
ATOM 579 C CA . SER A 1 80 ? 11.539 -4.459 10.849 1.00 59.16 80 SER A CA 1
ATOM 580 C C . SER A 1 80 ? 12.567 -4.723 11.961 1.00 59.16 80 SER A C 1
ATOM 582 O O . SER A 1 80 ? 12.354 -5.596 12.795 1.00 59.16 80 SER A O 1
ATOM 584 N N . LYS A 1 81 ? 13.662 -3.950 11.996 1.00 56.34 81 LYS A N 1
ATOM 585 C CA . LYS A 1 81 ? 14.730 -4.028 12.999 1.00 56.34 81 LYS A CA 1
ATOM 586 C C . LYS A 1 81 ? 14.635 -2.956 14.100 1.00 56.34 81 LYS A C 1
ATOM 588 O O . LYS A 1 81 ? 15.483 -2.936 14.984 1.00 56.34 81 LYS A O 1
ATOM 593 N N . SER A 1 82 ? 13.651 -2.054 14.040 1.00 53.47 82 SER A N 1
ATOM 594 C CA . SER A 1 82 ? 13.478 -0.914 14.953 1.00 53.47 82 SER A CA 1
ATOM 595 C C . SER A 1 82 ? 12.296 -1.136 15.900 1.00 53.47 82 SER A C 1
ATOM 597 O O . SER A 1 82 ? 11.206 -1.491 15.462 1.00 53.47 82 SER A O 1
ATOM 599 N N . ALA A 1 83 ? 12.484 -0.854 17.192 1.00 51.44 83 ALA A N 1
ATOM 600 C CA . ALA A 1 83 ? 11.424 -0.881 18.204 1.00 51.44 83 ALA A CA 1
ATOM 601 C C . ALA A 1 83 ? 10.577 0.414 18.253 1.00 51.44 83 ALA A C 1
ATOM 603 O O . ALA A 1 83 ? 9.766 0.586 19.163 1.00 51.44 83 ALA A O 1
ATOM 604 N N . SER A 1 84 ? 10.759 1.360 17.320 1.00 57.97 84 SER A N 1
ATOM 605 C CA . SER A 1 84 ? 10.009 2.621 17.350 1.00 57.97 84 SER A CA 1
ATOM 606 C C . SER A 1 84 ? 8.566 2.435 16.862 1.00 57.97 84 SER A C 1
ATOM 608 O O . SER A 1 84 ? 8.306 2.115 15.705 1.00 57.97 84 SER A O 1
ATOM 610 N N . HIS A 1 85 ? 7.595 2.730 17.731 1.00 58.31 85 HIS A N 1
ATOM 611 C CA . HIS A 1 85 ? 6.157 2.688 17.415 1.00 58.31 85 HIS A CA 1
ATOM 612 C C . HIS A 1 85 ? 5.704 3.709 16.348 1.00 58.31 85 HIS A C 1
ATOM 614 O O . HIS A 1 85 ? 4.544 3.712 15.938 1.00 58.31 85 HIS A O 1
ATOM 620 N N . THR A 1 86 ? 6.600 4.596 15.913 1.00 66.19 86 THR A N 1
ATOM 621 C CA . THR A 1 86 ? 6.329 5.683 14.963 1.00 66.19 86 THR A CA 1
ATOM 622 C C . THR A 1 86 ? 6.336 5.230 13.506 1.00 66.19 86 THR A C 1
ATOM 624 O O . THR A 1 86 ? 5.653 5.823 12.670 1.00 66.19 86 THR A O 1
ATOM 627 N N . CYS A 1 87 ? 7.089 4.179 13.190 1.00 72.81 87 CYS A N 1
ATOM 628 C CA . CYS A 1 87 ? 7.295 3.735 11.822 1.00 72.81 87 CYS A CA 1
ATOM 629 C C . CYS A 1 87 ? 6.392 2.541 11.500 1.00 72.81 87 CYS A C 1
ATOM 631 O O . CYS A 1 87 ? 6.107 1.694 12.347 1.00 72.81 87 CYS A O 1
ATOM 633 N N . LEU A 1 88 ? 5.917 2.487 10.259 1.00 85.75 88 LEU A N 1
ATOM 634 C CA . LEU A 1 88 ? 5.099 1.382 9.786 1.00 85.75 88 LEU A CA 1
ATOM 635 C C . LEU A 1 88 ? 5.957 0.116 9.677 1.00 85.75 88 LEU A C 1
ATOM 637 O O . LEU A 1 88 ? 7.068 0.159 9.150 1.00 85.75 88 LEU A O 1
ATOM 641 N N . THR A 1 89 ? 5.456 -1.009 10.181 1.00 86.56 89 THR A N 1
ATOM 642 C CA . THR A 1 89 ? 6.152 -2.300 10.103 1.00 86.56 89 THR A CA 1
ATOM 643 C C . THR A 1 89 ? 5.583 -3.153 8.974 1.00 86.56 89 THR A C 1
ATOM 645 O O . THR A 1 89 ? 4.432 -2.978 8.569 1.00 86.56 89 THR A O 1
ATOM 648 N N . MET A 1 90 ? 6.362 -4.121 8.480 1.00 87.69 90 MET A N 1
ATOM 649 C CA . MET A 1 90 ? 5.846 -5.091 7.503 1.00 87.69 90 MET A CA 1
ATOM 650 C C . MET A 1 90 ? 4.675 -5.908 8.059 1.00 87.69 90 MET A C 1
ATOM 652 O O . MET A 1 90 ? 3.705 -6.124 7.345 1.00 87.69 90 MET A O 1
ATOM 656 N N . GLU A 1 91 ? 4.720 -6.297 9.338 1.00 88.50 91 GLU A N 1
ATOM 657 C CA . GLU A 1 91 ? 3.595 -6.976 9.994 1.00 88.50 91 GLU A CA 1
ATOM 658 C C . GLU A 1 91 ? 2.330 -6.111 9.950 1.00 88.50 91 GLU A C 1
ATOM 660 O O . GLU A 1 91 ? 1.253 -6.592 9.600 1.00 88.50 91 GLU A O 1
ATOM 665 N N . ARG A 1 92 ? 2.458 -4.810 10.251 1.00 89.94 92 ARG A N 1
ATOM 666 C CA . ARG A 1 92 ? 1.326 -3.888 10.171 1.00 89.94 92 ARG A CA 1
ATOM 667 C C . ARG A 1 92 ? 0.809 -3.770 8.739 1.00 89.94 92 ARG A C 1
ATOM 669 O O . ARG A 1 92 ? -0.401 -3.756 8.563 1.00 89.94 92 ARG A O 1
ATOM 676 N N . MET A 1 93 ? 1.682 -3.745 7.732 1.00 91.38 93 MET A N 1
ATOM 677 C CA . MET A 1 93 ? 1.259 -3.761 6.327 1.00 91.38 93 MET A CA 1
ATOM 678 C C . MET A 1 93 ? 0.488 -5.027 5.949 1.00 91.38 93 MET A C 1
ATOM 680 O O . MET A 1 93 ? -0.545 -4.912 5.298 1.00 91.38 93 MET A O 1
ATOM 684 N N . CYS A 1 94 ? 0.929 -6.215 6.375 1.00 92.31 94 CYS A N 1
ATOM 685 C CA . CYS A 1 94 ? 0.174 -7.452 6.147 1.00 92.31 94 CYS A CA 1
ATOM 686 C C . CYS A 1 94 ? -1.226 -7.368 6.772 1.00 92.31 94 CYS A C 1
ATOM 688 O O . CYS A 1 94 ? -2.215 -7.627 6.094 1.00 92.31 94 CYS A O 1
ATOM 690 N N . LYS A 1 95 ? -1.315 -6.887 8.018 1.00 92.88 95 LYS A N 1
ATOM 691 C CA . LYS A 1 95 ? -2.592 -6.664 8.714 1.00 92.88 95 LYS A CA 1
ATOM 692 C C . LYS A 1 95 ? -3.511 -5.684 7.978 1.00 92.88 95 LYS A C 1
ATOM 694 O O . LYS A 1 95 ? -4.721 -5.882 7.952 1.00 92.88 95 LYS A O 1
ATOM 699 N N . LEU A 1 96 ? -2.954 -4.646 7.352 1.00 92.88 96 LEU A N 1
ATOM 700 C CA . LEU A 1 96 ? -3.724 -3.705 6.531 1.00 92.88 96 LEU A CA 1
ATOM 701 C C . LEU A 1 96 ? -4.298 -4.364 5.268 1.00 92.88 96 LEU A C 1
ATOM 703 O O . LEU A 1 96 ? -5.446 -4.100 4.924 1.00 92.88 96 LEU A O 1
ATOM 707 N N . TYR A 1 97 ? -3.554 -5.252 4.607 1.00 91.81 97 TYR A N 1
ATOM 708 C CA . TYR A 1 97 ? -4.093 -6.032 3.484 1.00 91.81 97 TYR A CA 1
ATOM 709 C C . TYR A 1 97 ? -5.218 -6.976 3.920 1.00 91.81 97 TYR A C 1
ATOM 711 O O . TYR A 1 97 ? -6.236 -7.079 3.237 1.00 91.81 97 TYR A O 1
ATOM 719 N N . ASP A 1 98 ? -5.056 -7.625 5.073 1.00 91.69 98 ASP A N 1
ATOM 720 C CA . ASP A 1 98 ? -6.025 -8.602 5.581 1.00 91.69 98 ASP A CA 1
ATOM 721 C C . ASP A 1 98 ? -7.296 -7.929 6.132 1.00 91.69 98 ASP A C 1
ATOM 723 O O . ASP A 1 98 ? -8.368 -8.535 6.193 1.00 91.69 98 ASP A O 1
ATOM 727 N N . GLY A 1 99 ? -7.212 -6.639 6.470 1.00 91.19 99 GLY A N 1
ATOM 728 C CA . GLY A 1 99 ? -8.292 -5.909 7.129 1.00 91.19 99 GLY A CA 1
ATOM 729 C C . GLY A 1 99 ? -8.391 -6.212 8.619 1.00 91.19 99 GLY A C 1
ATOM 730 O O . GLY A 1 99 ? -9.481 -6.181 9.178 1.00 91.19 99 GLY A O 1
ATOM 731 N N . ASP A 1 100 ? -7.257 -6.488 9.257 1.00 92.75 100 ASP A N 1
ATOM 732 C CA . ASP A 1 100 ? -7.170 -6.774 10.684 1.00 92.75 100 ASP A CA 1
ATOM 733 C C . ASP A 1 100 ? -7.540 -5.558 11.550 1.00 92.75 100 ASP A C 1
ATOM 735 O O . ASP A 1 100 ? -7.502 -4.391 11.132 1.00 92.75 100 ASP A O 1
ATOM 739 N N . TYR A 1 101 ? -7.841 -5.840 12.816 1.00 92.00 101 TYR A N 1
ATOM 740 C CA . TYR A 1 101 ? -8.078 -4.821 13.829 1.00 92.00 101 TYR A CA 1
ATOM 741 C C . TYR A 1 101 ? -6.832 -3.950 14.048 1.00 92.00 101 TYR A C 1
ATOM 743 O O . TYR A 1 101 ? -5.693 -4.429 14.134 1.00 92.00 101 TYR A O 1
ATOM 751 N N . TRP A 1 102 ? -7.045 -2.653 14.261 1.00 92.19 102 TRP A N 1
ATOM 752 C CA . TRP A 1 102 ? -5.971 -1.750 14.664 1.00 92.19 102 TRP A CA 1
ATOM 753 C C . TRP A 1 102 ? -6.411 -0.882 15.833 1.00 92.19 102 TRP A C 1
ATOM 755 O O . TRP A 1 102 ? -7.302 -0.051 15.703 1.00 92.19 102 TRP A O 1
ATOM 765 N N . TYR A 1 103 ? -5.744 -1.053 16.975 1.00 90.00 103 TYR A N 1
ATOM 766 C CA . TYR A 1 103 ? -5.923 -0.235 18.170 1.00 90.00 103 TYR A CA 1
ATOM 767 C C . TYR A 1 103 ? -4.660 0.556 18.512 1.00 90.00 103 TYR A C 1
ATOM 769 O O . TYR A 1 103 ? -3.542 0.067 18.355 1.00 90.00 103 TYR A O 1
ATOM 777 N N . SER A 1 104 ? -4.861 1.760 19.039 1.00 86.56 104 SER A N 1
ATOM 778 C CA . SER A 1 104 ? -3.840 2.594 19.664 1.00 86.56 104 SER A CA 1
ATOM 779 C C . SER A 1 104 ? -4.329 3.072 21.029 1.00 86.56 104 SER A C 1
ATOM 781 O O . SER A 1 104 ? -5.518 3.336 21.231 1.00 86.56 104 SER A O 1
ATOM 783 N N . VAL A 1 105 ? -3.409 3.209 21.982 1.00 84.25 105 VAL A N 1
ATOM 784 C CA . VAL A 1 105 ? -3.704 3.806 23.289 1.00 84.25 105 VAL A CA 1
ATOM 785 C C . VAL A 1 105 ? -3.618 5.327 23.164 1.00 84.25 105 VAL A C 1
ATOM 787 O O . VAL A 1 105 ? -2.656 5.852 22.608 1.00 84.25 105 VAL A O 1
ATOM 790 N N . LYS A 1 106 ? -4.626 6.044 23.667 1.00 80.31 106 LYS A N 1
ATOM 791 C CA . LYS A 1 106 ? -4.632 7.505 23.801 1.00 80.31 106 LYS A CA 1
ATOM 792 C C . LYS A 1 106 ? -4.826 7.896 25.268 1.00 80.31 106 LYS A C 1
ATOM 794 O O . LYS A 1 106 ? -5.748 7.417 25.930 1.00 80.31 106 LYS A O 1
ATOM 799 N N . GLY A 1 107 ? -3.991 8.812 25.761 1.00 76.81 107 GLY A N 1
ATOM 800 C CA . GLY A 1 107 ? -4.107 9.380 27.109 1.00 76.81 107 GLY A CA 1
ATOM 801 C C . GLY A 1 107 ? -4.025 8.328 28.222 1.00 76.81 107 GLY A C 1
ATOM 802 O O . GLY A 1 107 ? -3.194 7.427 28.160 1.00 76.81 107 GLY A O 1
ATOM 803 N N . LYS A 1 108 ? -4.904 8.435 29.232 1.00 81.94 108 LYS A N 1
ATOM 804 C CA . LYS A 1 108 ? -4.976 7.574 30.435 1.00 81.94 108 LYS A CA 1
ATOM 805 C C . LYS A 1 108 ? -5.449 6.133 30.141 1.00 81.94 108 LYS A C 1
ATOM 807 O O . LYS A 1 108 ? -6.411 5.661 30.734 1.00 81.94 108 LYS A O 1
ATOM 812 N N . GLY A 1 109 ? -4.833 5.445 29.182 1.00 81.81 109 GLY A N 1
ATOM 813 C CA . GLY A 1 109 ? -5.119 4.037 28.881 1.00 81.81 109 GLY A CA 1
ATOM 814 C C . GLY A 1 109 ? -6.354 3.776 28.010 1.00 81.81 109 GLY A C 1
ATOM 815 O O . GLY A 1 109 ? -6.669 2.616 27.745 1.00 81.81 109 GLY A O 1
ATOM 816 N N . LYS A 1 110 ? -7.044 4.813 27.512 1.00 86.50 110 LYS A N 1
ATOM 817 C CA . LYS A 1 110 ? -8.196 4.625 26.616 1.00 86.50 110 LYS A CA 1
ATOM 818 C C . LYS A 1 110 ? -7.719 4.054 25.280 1.00 86.50 110 LYS A C 1
ATOM 820 O O . LYS A 1 110 ? -6.880 4.653 24.609 1.00 86.50 110 LYS A O 1
ATOM 825 N N . ARG A 1 111 ? -8.277 2.916 24.866 1.00 86.31 111 ARG A N 1
ATOM 826 C CA . ARG A 1 111 ? -8.026 2.332 23.542 1.00 86.31 111 ARG A CA 1
ATOM 827 C C . ARG A 1 111 ? -8.980 2.948 22.527 1.00 86.31 111 ARG A C 1
ATOM 829 O O . ARG A 1 111 ? -10.189 2.970 22.736 1.00 86.31 111 ARG A O 1
ATOM 836 N N . VAL A 1 112 ? -8.425 3.453 21.436 1.00 88.38 112 VAL A N 1
ATOM 837 C CA . VAL A 1 112 ? -9.171 3.868 20.245 1.00 88.38 112 VAL A CA 1
ATOM 838 C C . VAL A 1 112 ? -8.719 2.960 19.119 1.00 88.38 112 VAL A C 1
ATOM 840 O O . VAL A 1 112 ? -7.542 2.614 19.051 1.00 88.38 112 VAL A O 1
ATOM 843 N N . GLY A 1 113 ? -9.622 2.550 18.242 1.00 89.62 113 GLY A N 1
ATOM 844 C CA . GLY A 1 113 ? -9.229 1.720 17.122 1.00 89.62 113 GLY A CA 1
ATOM 845 C C . GLY A 1 113 ? -10.341 1.464 16.140 1.00 89.62 113 GLY A C 1
ATOM 846 O O . GLY A 1 113 ? -11.450 1.977 16.286 1.00 89.62 113 GLY A O 1
ATOM 847 N N . VAL A 1 114 ? -9.988 0.657 15.156 1.00 89.31 114 VAL A N 1
ATOM 848 C CA . VAL A 1 114 ? -10.833 0.238 14.054 1.00 89.31 114 VAL A CA 1
ATOM 849 C C . VAL A 1 114 ? -10.951 -1.276 14.033 1.00 89.31 114 VAL A C 1
ATOM 851 O O . VAL A 1 114 ? -9.991 -1.985 14.344 1.00 89.31 114 VAL A O 1
ATOM 854 N N . GLN A 1 115 ? -12.142 -1.762 13.690 1.00 87.31 115 GLN A N 1
ATOM 855 C CA . GLN A 1 115 ? -12.419 -3.200 13.609 1.00 87.31 115 GLN A CA 1
ATOM 856 C C . GLN A 1 115 ? -11.927 -3.826 12.305 1.00 87.31 115 GLN A C 1
ATOM 858 O O . GLN A 1 115 ? -11.688 -5.024 12.266 1.00 87.31 115 GLN A O 1
ATOM 863 N N . SER A 1 116 ? -11.750 -3.011 11.266 1.00 89.12 116 SER A N 1
ATOM 864 C CA . SER A 1 116 ? -11.142 -3.423 10.007 1.00 89.12 116 SER A CA 1
ATOM 865 C C . SER A 1 116 ? -10.365 -2.250 9.425 1.00 89.12 116 SER A C 1
ATOM 867 O O . SER A 1 116 ? -10.958 -1.295 8.922 1.00 89.12 116 SER A O 1
ATOM 869 N N . ALA A 1 117 ? -9.036 -2.320 9.489 1.00 90.62 117 ALA A N 1
ATOM 870 C CA . ALA A 1 117 ? -8.135 -1.341 8.882 1.00 90.62 117 ALA A CA 1
ATOM 871 C C . ALA A 1 117 ? -7.760 -1.734 7.441 1.00 90.62 117 ALA A C 1
ATOM 873 O O . ALA A 1 117 ? -6.600 -1.632 7.052 1.00 90.62 117 ALA A O 1
ATOM 874 N N . ARG A 1 118 ? -8.712 -2.257 6.657 1.00 91.38 118 ARG A N 1
ATOM 875 C CA . ARG A 1 118 ? -8.416 -2.756 5.307 1.00 91.38 118 ARG A CA 1
ATOM 876 C C . ARG A 1 118 ? -7.874 -1.638 4.422 1.00 91.38 118 ARG A C 1
ATOM 878 O O . ARG A 1 118 ? -8.417 -0.540 4.439 1.00 91.38 118 ARG A O 1
ATOM 885 N N . MET A 1 119 ? -6.851 -1.935 3.628 1.00 92.00 119 MET A N 1
ATOM 886 C CA . MET A 1 119 ? -6.249 -1.009 2.672 1.00 92.00 119 MET A CA 1
ATOM 887 C C . MET A 1 119 ? -5.686 -1.773 1.472 1.00 92.00 119 MET A C 1
ATOM 889 O O . MET A 1 119 ? -5.158 -2.875 1.613 1.00 92.00 119 MET A O 1
ATOM 893 N N . SER A 1 120 ? -5.763 -1.165 0.292 1.00 91.38 120 SER A N 1
ATOM 894 C CA . SER A 1 120 ? -5.069 -1.611 -0.915 1.00 91.38 120 SER A CA 1
ATOM 895 C C . SER A 1 120 ? -3.881 -0.696 -1.198 1.00 91.38 120 SER A C 1
ATOM 897 O O . SER A 1 120 ? -3.898 0.478 -0.841 1.00 91.38 120 SER A O 1
ATOM 899 N N . MET A 1 121 ? -2.848 -1.211 -1.858 1.00 91.81 121 MET A N 1
ATOM 900 C CA . MET A 1 121 ? -1.696 -0.416 -2.285 1.00 91.81 121 MET A CA 1
ATOM 901 C C . MET A 1 121 ? -1.543 -0.503 -3.799 1.00 91.81 121 MET A C 1
ATOM 903 O O . MET A 1 121 ? -1.520 -1.602 -4.360 1.00 91.81 121 MET A O 1
ATOM 907 N N . ALA A 1 122 ? -1.380 0.643 -4.446 1.00 90.38 122 ALA A N 1
ATOM 908 C CA . ALA A 1 122 ? -0.998 0.768 -5.843 1.00 90.38 122 ALA A CA 1
ATOM 909 C C . ALA A 1 122 ? 0.329 1.526 -5.911 1.00 90.38 122 ALA A C 1
ATOM 911 O O . ALA A 1 122 ? 0.458 2.640 -5.412 1.00 90.38 122 ALA A O 1
ATOM 912 N N . THR A 1 123 ? 1.356 0.916 -6.488 1.00 90.19 123 THR A N 1
ATOM 913 C CA . THR A 1 123 ? 2.662 1.565 -6.588 1.00 90.19 123 THR A CA 1
ATOM 914 C C . THR A 1 123 ? 3.355 1.231 -7.892 1.00 90.19 123 THR A C 1
ATOM 916 O O . THR A 1 123 ? 3.057 0.230 -8.536 1.00 90.19 123 THR A O 1
ATOM 919 N N . SER A 1 124 ? 4.278 2.094 -8.289 1.00 89.31 124 SER A N 1
ATOM 920 C CA . SER A 1 124 ? 5.128 1.922 -9.455 1.00 89.31 124 SER A CA 1
ATOM 921 C C . SER A 1 124 ? 6.585 2.014 -9.034 1.00 89.31 124 SER A C 1
ATOM 923 O O . SER A 1 124 ? 6.922 2.775 -8.131 1.00 89.31 124 SER A O 1
ATOM 925 N N . THR A 1 125 ? 7.466 1.239 -9.660 1.00 90.69 125 THR A N 1
ATOM 926 C CA . THR A 1 125 ? 8.897 1.294 -9.341 1.00 90.69 125 THR A CA 1
ATOM 927 C C . THR A 1 125 ? 9.771 0.895 -10.524 1.00 90.69 125 THR A C 1
ATOM 929 O O . THR A 1 125 ? 9.333 0.227 -11.464 1.00 90.69 125 THR A O 1
ATOM 932 N N . THR A 1 126 ? 11.032 1.320 -10.491 1.00 90.69 126 THR A N 1
ATOM 933 C CA . THR A 1 126 ? 12.022 0.936 -11.499 1.00 90.69 126 THR A CA 1
ATOM 934 C C . THR A 1 126 ? 12.476 -0.527 -11.300 1.00 90.69 126 THR A C 1
ATOM 936 O O . THR A 1 126 ? 12.928 -0.872 -10.202 1.00 90.69 126 THR A O 1
ATOM 939 N N . PRO A 1 127 ? 12.434 -1.389 -12.345 1.00 90.88 127 PRO A N 1
ATOM 940 C CA . PRO A 1 127 ? 12.643 -2.832 -12.211 1.00 90.88 127 PRO A CA 1
ATOM 941 C C . PRO A 1 127 ? 13.974 -3.219 -11.575 1.00 90.88 127 PRO A C 1
ATOM 943 O O . PRO A 1 127 ? 13.989 -4.034 -10.661 1.00 90.88 127 PRO A O 1
ATOM 946 N N . ARG A 1 128 ? 15.091 -2.626 -12.025 1.00 90.50 128 ARG A N 1
ATOM 947 C CA . ARG A 1 128 ? 16.440 -3.064 -11.631 1.00 90.50 128 ARG A CA 1
ATOM 948 C C . ARG A 1 128 ? 16.616 -3.065 -10.113 1.00 90.50 128 ARG A C 1
ATOM 950 O O . ARG A 1 128 ? 16.805 -4.126 -9.539 1.00 90.50 128 ARG A O 1
ATOM 957 N N . ARG A 1 129 ? 16.487 -1.901 -9.466 1.00 85.94 129 ARG A N 1
ATOM 958 C CA . ARG A 1 129 ? 16.648 -1.776 -8.005 1.00 85.94 129 ARG A CA 1
ATOM 959 C C . ARG A 1 129 ? 15.642 -2.632 -7.247 1.00 85.94 129 ARG A C 1
ATOM 961 O O . ARG A 1 129 ? 15.998 -3.294 -6.277 1.00 85.94 129 ARG A O 1
ATOM 968 N N . PHE A 1 130 ? 14.388 -2.637 -7.693 1.00 91.56 130 PHE A N 1
ATOM 969 C CA . PHE A 1 130 ? 13.349 -3.405 -7.026 1.00 91.56 130 PHE A CA 1
ATOM 970 C C . PHE A 1 130 ? 13.647 -4.910 -7.050 1.00 91.56 130 PHE A C 1
ATOM 972 O O . PHE A 1 130 ? 13.698 -5.530 -5.991 1.00 91.56 130 PHE A O 1
ATOM 979 N N . LEU A 1 131 ? 13.905 -5.481 -8.228 1.00 92.69 131 LEU A N 1
ATOM 980 C CA . LEU A 1 131 ? 14.089 -6.921 -8.411 1.00 92.69 131 LEU A CA 1
ATOM 981 C C . LEU A 1 131 ? 15.406 -7.437 -7.824 1.00 92.69 131 LEU A C 1
ATOM 983 O O . LEU A 1 131 ? 15.446 -8.575 -7.367 1.00 92.69 131 LEU A O 1
ATOM 987 N N . THR A 1 1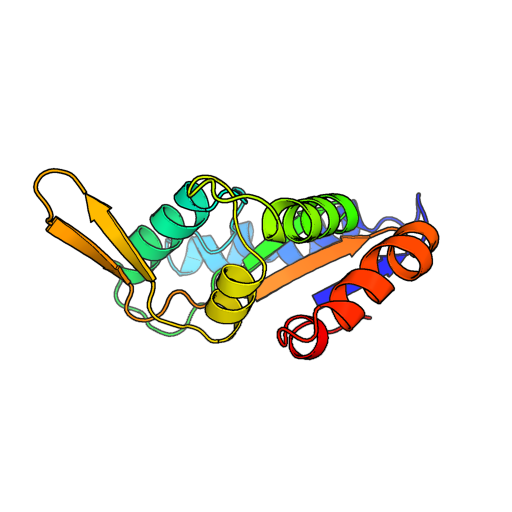32 ? 16.473 -6.630 -7.803 1.00 92.12 132 THR A N 1
ATOM 988 C CA . THR A 1 132 ? 17.780 -7.087 -7.301 1.00 92.12 132 THR A CA 1
ATOM 989 C C . THR A 1 132 ? 18.006 -6.793 -5.822 1.00 92.12 132 THR A C 1
ATOM 991 O O . THR A 1 132 ? 18.674 -7.571 -5.148 1.00 92.12 132 THR A O 1
ATOM 994 N N . GLU A 1 133 ? 17.479 -5.686 -5.288 1.00 91.19 133 GLU A N 1
ATOM 995 C CA . GLU A 1 133 ? 17.850 -5.216 -3.943 1.00 91.19 133 GLU A CA 1
ATOM 996 C C . GLU A 1 133 ? 16.716 -5.275 -2.920 1.00 91.19 133 GLU A C 1
ATOM 998 O O . GLU A 1 133 ? 16.993 -5.388 -1.720 1.00 91.19 133 GLU A O 1
ATOM 1003 N N . ILE A 1 134 ? 15.461 -5.156 -3.366 1.00 92.44 134 ILE A N 1
ATOM 1004 C CA . ILE A 1 134 ? 14.297 -4.997 -2.483 1.00 92.44 134 ILE A CA 1
ATOM 1005 C C . ILE A 1 134 ? 13.467 -6.272 -2.433 1.00 92.44 134 ILE A C 1
ATOM 1007 O O . ILE A 1 134 ? 13.287 -6.836 -1.356 1.00 92.44 134 ILE A O 1
ATOM 1011 N N . TRP A 1 135 ? 12.993 -6.758 -3.579 1.00 93.12 135 TRP A N 1
ATOM 1012 C CA . TRP A 1 135 ? 12.103 -7.913 -3.653 1.00 93.12 135 TRP A CA 1
ATOM 1013 C C . TRP A 1 135 ? 12.689 -9.182 -3.017 1.00 93.12 135 TRP A C 1
ATOM 1015 O O . TRP A 1 135 ? 11.992 -9.793 -2.205 1.00 93.12 135 TRP A O 1
ATOM 1025 N N . PRO A 1 136 ? 13.975 -9.538 -3.229 1.00 94.25 136 PRO A N 1
ATOM 1026 C CA . PRO A 1 136 ? 14.568 -10.694 -2.558 1.00 94.25 136 PRO A CA 1
ATOM 1027 C C . PRO A 1 136 ? 14.517 -10.586 -1.030 1.00 94.25 136 PRO A C 1
ATOM 1029 O O . PRO A 1 136 ? 14.308 -11.584 -0.347 1.00 94.25 136 PRO A O 1
ATOM 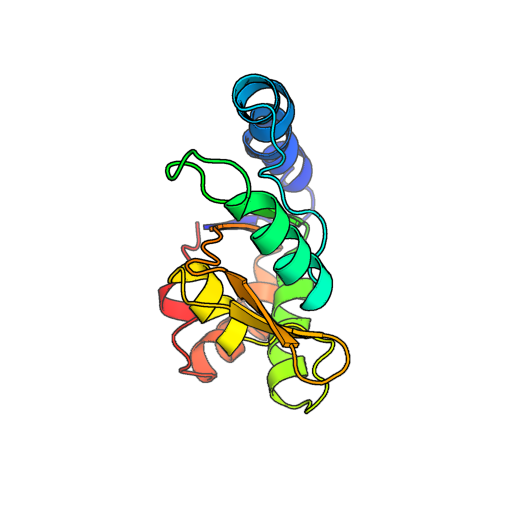1032 N N . LYS A 1 137 ? 14.649 -9.371 -0.478 1.00 92.75 137 LYS A N 1
ATOM 1033 C CA . LYS A 1 137 ? 14.551 -9.131 0.969 1.00 92.75 137 LYS A CA 1
ATOM 1034 C C . LYS A 1 137 ? 13.114 -9.263 1.464 1.00 92.75 137 LYS A C 1
ATOM 1036 O O . LYS A 1 137 ? 12.912 -9.866 2.510 1.00 92.75 137 LYS A O 1
ATOM 1041 N N . VAL A 1 138 ? 12.131 -8.756 0.712 1.00 90.69 138 VAL A N 1
ATOM 1042 C CA . VAL A 1 138 ? 10.701 -8.940 1.031 1.00 90.69 138 VAL A CA 1
ATOM 1043 C C . VAL A 1 138 ? 10.357 -10.429 1.104 1.00 90.69 138 VAL A C 1
ATOM 1045 O O . VAL A 1 138 ? 9.768 -10.871 2.088 1.00 90.69 138 VAL A O 1
ATOM 1048 N N . VAL A 1 139 ? 10.782 -11.213 0.110 1.00 92.00 139 VAL A N 1
ATOM 1049 C CA . VAL A 1 139 ? 10.569 -12.670 0.076 1.00 92.00 139 VAL A CA 1
ATOM 1050 C C . VAL A 1 139 ? 11.297 -13.364 1.234 1.00 92.00 139 VAL A C 1
ATOM 1052 O O . VAL A 1 139 ? 10.717 -14.204 1.924 1.00 92.00 139 VAL A O 1
ATOM 1055 N N . ALA A 1 140 ? 12.548 -12.982 1.507 1.00 91.38 140 ALA A N 1
ATOM 1056 C CA . ALA A 1 140 ? 13.346 -13.566 2.584 1.00 91.38 140 ALA A CA 1
ATOM 1057 C C . ALA A 1 140 ? 12.755 -13.331 3.985 1.00 91.38 140 ALA A C 1
ATOM 1059 O O . ALA A 1 140 ? 13.011 -14.127 4.887 1.00 91.38 140 ALA A O 1
ATOM 1060 N N . CYS A 1 141 ? 11.946 -12.283 4.179 1.00 86.44 141 CYS A N 1
ATOM 1061 C CA . CYS A 1 141 ? 11.303 -12.008 5.462 1.00 86.44 141 CYS A CA 1
ATOM 1062 C C . CYS A 1 141 ? 10.231 -13.032 5.866 1.00 86.44 141 CYS A C 1
ATOM 1064 O O . CYS A 1 141 ? 9.885 -13.060 7.044 1.00 86.44 141 CYS A O 1
ATOM 1066 N N . ARG A 1 142 ? 9.702 -13.852 4.938 1.00 87.19 142 ARG A N 1
ATOM 1067 C CA . ARG A 1 142 ? 8.721 -14.932 5.212 1.00 87.19 142 ARG A CA 1
ATOM 1068 C C . ARG A 1 142 ? 7.549 -14.520 6.124 1.00 87.19 142 ARG A C 1
ATOM 1070 O O . ARG A 1 142 ? 7.055 -15.310 6.919 1.00 87.19 142 ARG A O 1
ATOM 1077 N N . ASN A 1 143 ? 7.108 -13.271 6.011 1.00 84.38 143 ASN A N 1
ATOM 1078 C CA . ASN A 1 143 ? 6.068 -12.668 6.853 1.00 84.38 143 ASN A CA 1
ATOM 1079 C C . ASN A 1 143 ? 4.713 -12.539 6.133 1.00 84.38 143 ASN A C 1
ATOM 1081 O O . ASN A 1 143 ? 3.817 -11.846 6.612 1.00 84.38 143 ASN A O 1
ATOM 1085 N N . GLY A 1 144 ? 4.592 -13.152 4.953 1.00 89.44 144 GLY A N 1
ATOM 1086 C CA . GLY A 1 144 ? 3.392 -13.131 4.124 1.00 89.44 144 GLY A CA 1
ATOM 1087 C C . GLY A 1 144 ? 3.206 -11.884 3.254 1.00 89.44 144 GLY A C 1
ATOM 1088 O O . GLY A 1 144 ? 2.250 -11.833 2.482 1.00 89.44 144 GLY A O 1
ATOM 1089 N N . LEU A 1 145 ? 4.081 -10.869 3.329 1.00 90.00 145 LEU A N 1
ATOM 1090 C CA . LEU A 1 145 ? 3.919 -9.666 2.500 1.00 90.00 145 LEU A CA 1
ATOM 1091 C C . LEU A 1 145 ? 4.042 -9.992 1.006 1.00 90.00 145 LEU A C 1
ATOM 1093 O O . LEU A 1 145 ? 3.285 -9.455 0.202 1.00 90.00 145 LEU A O 1
ATOM 1097 N N . ALA A 1 146 ? 4.964 -10.889 0.645 1.00 91.75 146 ALA A N 1
ATOM 1098 C CA . ALA A 1 146 ? 5.160 -11.314 -0.740 1.00 91.75 146 ALA A CA 1
ATOM 1099 C C . ALA A 1 146 ? 3.888 -11.933 -1.347 1.00 91.75 146 ALA A C 1
ATOM 1101 O O . ALA A 1 146 ? 3.580 -11.661 -2.502 1.00 91.75 146 ALA A O 1
ATOM 1102 N N . ASP A 1 147 ? 3.108 -12.665 -0.548 1.00 92.31 147 ASP A N 1
ATOM 1103 C CA . ASP A 1 147 ? 1.875 -13.331 -0.989 1.00 92.31 1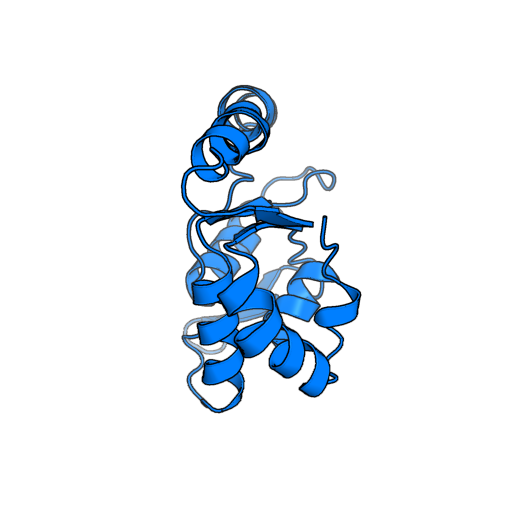47 ASP A CA 1
ATOM 1104 C C . ASP A 1 147 ? 0.716 -12.346 -1.236 1.00 92.31 147 ASP A C 1
ATOM 1106 O O . ASP A 1 147 ? -0.272 -12.685 -1.881 1.00 92.31 147 ASP A O 1
ATOM 1110 N N . ARG A 1 148 ? 0.828 -11.112 -0.725 1.00 91.69 148 ARG A N 1
ATOM 1111 C CA . ARG A 1 148 ? -0.195 -10.053 -0.828 1.00 91.69 148 ARG A CA 1
ATOM 1112 C C . ARG A 1 148 ? 0.098 -9.042 -1.938 1.00 91.69 148 ARG A C 1
ATOM 1114 O O . ARG A 1 148 ? -0.742 -8.196 -2.246 1.00 91.69 148 ARG A O 1
ATOM 1121 N N . VAL A 1 149 ? 1.290 -9.089 -2.534 1.00 89.50 149 VAL A N 1
ATOM 1122 C CA . VAL A 1 149 ? 1.716 -8.134 -3.562 1.00 89.50 149 VAL A CA 1
ATOM 1123 C C . VAL A 1 149 ? 1.580 -8.755 -4.946 1.00 89.50 149 VAL A C 1
ATOM 1125 O O . VAL A 1 149 ? 2.372 -9.597 -5.351 1.00 89.50 149 VAL A O 1
ATOM 1128 N N . LEU A 1 150 ? 0.615 -8.252 -5.715 1.00 89.56 150 LEU A N 1
ATOM 1129 C CA . LEU A 1 150 ? 0.540 -8.504 -7.152 1.00 89.56 150 LEU A CA 1
ATOM 1130 C C . LEU A 1 150 ? 1.550 -7.619 -7.896 1.00 89.56 150 LEU A C 1
ATOM 1132 O O . LEU A 1 150 ? 1.434 -6.390 -7.828 1.00 89.56 150 LEU A O 1
ATOM 1136 N N . ILE A 1 151 ? 2.494 -8.238 -8.608 1.00 87.38 151 ILE A N 1
ATOM 1137 C CA . ILE A 1 151 ? 3.462 -7.582 -9.503 1.00 87.38 151 ILE A CA 1
ATOM 1138 C C . ILE A 1 151 ? 2.956 -7.704 -10.944 1.00 87.38 151 ILE A C 1
ATOM 1140 O O . ILE A 1 151 ? 2.558 -8.797 -11.345 1.00 87.38 151 ILE A O 1
ATOM 1144 N N . MET A 1 152 ? 2.974 -6.600 -11.698 1.00 78.81 152 MET A N 1
ATOM 1145 C CA . MET A 1 152 ? 2.594 -6.541 -13.117 1.00 78.81 152 MET A CA 1
ATOM 1146 C C . MET A 1 152 ? 3.679 -5.888 -13.970 1.00 78.81 152 MET A C 1
ATOM 1148 O O . MET A 1 152 ? 4.343 -4.941 -13.473 1.00 78.81 152 MET A O 1
#

Radius of gyration: 16.02 Å; chains: 1; bounding box: 39×28×50 Å

Sequence (152 aa):
MLGLAPSGAGKTPACNIGCVGPLISHLELRIDRSILVDETSSNGLFNHSVNFQKSAAGECVPVLCIDEGYTFLSKLISTSKSASHTCLTMERMCKLYDGDYWYSVKGKGKRVGVQSARMSMATSTTPRRFLTEIWPKVVACRNGLADRVLIM